Protein AF-A0A959AEG3-F1 (afdb_monomer)

Mean predicted aligned error: 8.12 Å

Structure (mmCIF, N/CA/C/O backbone):
data_AF-A0A959AEG3-F1
#
_entry.id   AF-A0A959AEG3-F1
#
loop_
_atom_site.group_PDB
_atom_site.id
_atom_site.type_symbol
_atom_site.label_atom_id
_atom_site.label_alt_id
_atom_site.label_comp_id
_atom_site.label_asym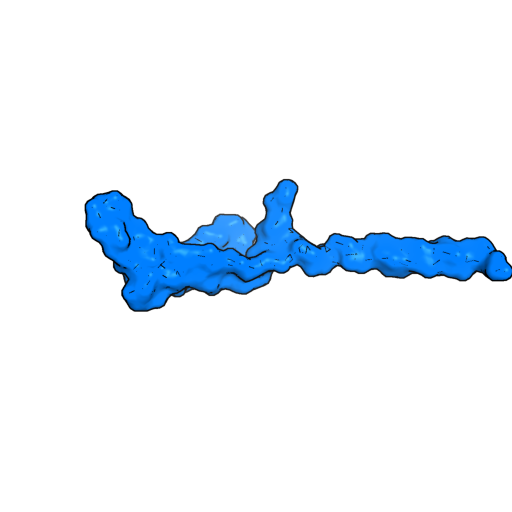_id
_atom_site.label_entity_id
_atom_site.label_seq_id
_atom_site.pdbx_PDB_ins_code
_atom_site.Cartn_x
_atom_site.Cartn_y
_atom_site.Cartn_z
_atom_site.occupancy
_atom_site.B_iso_or_equiv
_atom_site.auth_seq_id
_atom_site.auth_comp_id
_atom_site.auth_asym_id
_atom_site.auth_atom_id
_atom_site.pdbx_PDB_model_num
ATOM 1 N N . MET A 1 1 ? 46.927 7.962 -17.820 1.00 58.62 1 MET A N 1
ATOM 2 C CA . MET A 1 1 ? 45.495 7.612 -17.683 1.00 58.62 1 MET A CA 1
ATOM 3 C C . MET A 1 1 ? 44.846 7.683 -19.058 1.00 58.62 1 MET A C 1
ATOM 5 O O . MET A 1 1 ? 44.921 8.719 -19.707 1.00 58.62 1 MET A O 1
ATOM 9 N N . ASN A 1 2 ? 44.308 6.572 -19.557 1.00 80.38 2 ASN A N 1
ATOM 10 C CA . ASN A 1 2 ? 43.917 6.438 -20.964 1.00 80.38 2 ASN A CA 1
ATOM 11 C C . ASN A 1 2 ? 42.545 7.103 -21.176 1.00 80.38 2 ASN A C 1
ATOM 13 O O . ASN A 1 2 ? 41.582 6.680 -20.545 1.00 80.38 2 ASN A O 1
ATOM 17 N N . ARG A 1 3 ? 42.415 8.103 -22.067 1.00 80.56 3 ARG A N 1
ATOM 18 C CA . ARG A 1 3 ? 41.133 8.818 -22.318 1.00 80.56 3 ARG A CA 1
ATOM 19 C C . ARG A 1 3 ? 39.955 7.870 -22.586 1.00 80.56 3 ARG A C 1
ATOM 21 O O . ARG A 1 3 ? 38.849 8.133 -22.138 1.00 80.56 3 ARG A O 1
ATOM 28 N N . LYS A 1 4 ? 40.207 6.744 -23.262 1.00 85.12 4 LYS A N 1
ATOM 29 C CA . LYS A 1 4 ? 39.208 5.694 -23.530 1.00 85.12 4 LYS A CA 1
ATOM 30 C C . LYS A 1 4 ? 38.683 5.024 -22.252 1.00 85.12 4 LYS A C 1
ATOM 32 O O . LYS A 1 4 ? 37.502 4.721 -22.170 1.00 85.12 4 LYS A O 1
ATOM 37 N N . LEU A 1 5 ? 39.551 4.843 -21.255 1.00 89.69 5 LEU A N 1
ATOM 38 C CA . LEU A 1 5 ? 39.191 4.271 -19.958 1.00 89.69 5 LEU A CA 1
ATOM 39 C C . LEU A 1 5 ? 38.307 5.239 -19.160 1.00 89.69 5 LEU A C 1
ATOM 41 O O . LEU A 1 5 ? 37.318 4.818 -18.576 1.00 89.69 5 LEU A O 1
ATOM 45 N N . LEU A 1 6 ? 38.609 6.541 -19.220 1.00 89.44 6 LEU A N 1
ATOM 46 C CA . LEU A 1 6 ? 37.786 7.583 -18.598 1.00 89.44 6 LEU A CA 1
ATOM 47 C C . LEU A 1 6 ? 36.365 7.618 -19.191 1.00 89.44 6 LEU A C 1
ATOM 49 O O . LEU A 1 6 ? 35.394 7.679 -18.444 1.00 89.44 6 LEU A O 1
ATOM 53 N N . PHE A 1 7 ? 36.240 7.536 -20.521 1.00 90.56 7 PHE A N 1
ATOM 54 C CA . PHE A 1 7 ? 34.936 7.488 -21.193 1.00 90.56 7 PHE A CA 1
ATOM 55 C C . PHE A 1 7 ? 34.128 6.237 -20.826 1.00 90.56 7 PHE A C 1
ATOM 57 O O . PHE A 1 7 ? 32.925 6.341 -20.602 1.00 90.56 7 PHE A O 1
ATOM 64 N N . LEU A 1 8 ? 34.782 5.075 -20.719 1.00 90.69 8 LEU A N 1
ATOM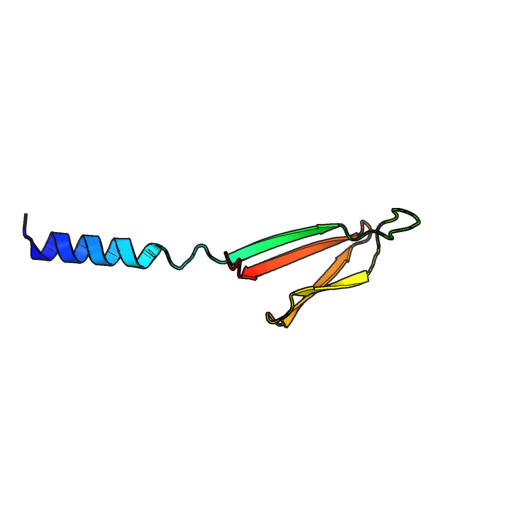 65 C CA . LEU A 1 8 ? 34.130 3.833 -20.297 1.00 90.69 8 LEU A CA 1
ATOM 66 C C . LEU A 1 8 ? 33.602 3.935 -18.857 1.00 90.69 8 LEU A C 1
ATOM 68 O O . LEU A 1 8 ? 32.455 3.577 -18.598 1.00 90.69 8 LEU A O 1
ATOM 72 N N . CYS A 1 9 ? 34.408 4.478 -17.939 1.00 88.75 9 CYS A N 1
ATOM 73 C CA . CYS A 1 9 ? 33.984 4.733 -16.564 1.00 88.75 9 CYS A CA 1
ATOM 74 C C . CYS A 1 9 ? 32.775 5.677 -16.519 1.00 88.75 9 CYS A C 1
ATOM 76 O O . CYS A 1 9 ? 31.787 5.371 -15.860 1.00 88.75 9 CYS A O 1
ATOM 78 N N . LEU A 1 10 ? 32.812 6.788 -17.259 1.00 87.75 10 LEU A N 1
ATOM 79 C CA . LEU A 1 10 ? 31.721 7.765 -17.265 1.00 87.75 10 LEU A CA 1
ATOM 80 C C . LEU A 1 10 ? 30.410 7.177 -17.821 1.00 87.75 10 LEU A C 1
ATOM 82 O O . LEU A 1 10 ? 29.340 7.444 -17.279 1.00 87.75 10 LEU A O 1
ATOM 86 N N . 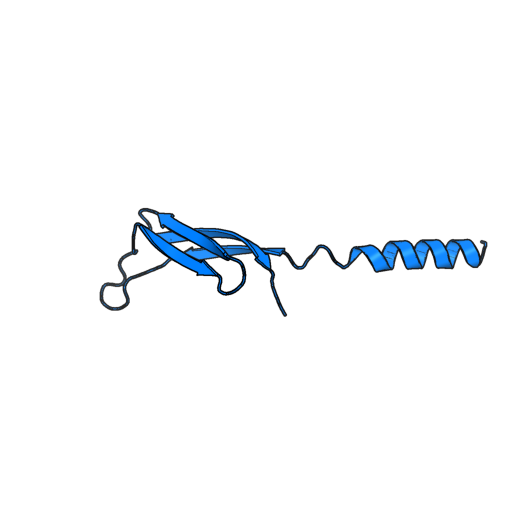ALA A 1 11 ? 30.489 6.328 -18.851 1.00 86.56 11 ALA A N 1
ATOM 87 C CA . ALA A 1 11 ? 29.329 5.640 -19.419 1.00 86.56 11 ALA A CA 1
ATOM 88 C C . ALA A 1 11 ? 28.709 4.621 -18.444 1.00 86.56 11 ALA A C 1
ATOM 90 O O . ALA A 1 11 ? 27.486 4.544 -18.334 1.00 86.56 11 ALA A O 1
ATOM 91 N N . MET A 1 12 ? 29.532 3.878 -17.692 1.00 84.19 12 MET A N 1
ATOM 92 C CA . MET A 1 12 ? 29.042 2.959 -16.656 1.00 84.19 12 MET A CA 1
ATOM 93 C C . MET A 1 12 ? 28.332 3.687 -15.510 1.00 84.19 12 MET A C 1
ATOM 95 O O . MET A 1 12 ? 27.325 3.181 -15.017 1.00 84.19 12 MET A O 1
ATOM 99 N N . LEU A 1 13 ? 28.826 4.863 -15.102 1.00 81.81 13 LEU A N 1
ATOM 100 C CA . LEU A 1 13 ? 28.188 5.671 -14.058 1.00 81.81 13 LEU A CA 1
ATOM 101 C C . LEU A 1 13 ? 26.848 6.265 -14.524 1.00 81.81 13 LEU A C 1
ATOM 103 O O . LEU A 1 13 ? 25.901 6.310 -13.742 1.00 81.81 13 LEU A O 1
ATOM 107 N N . ALA A 1 14 ? 26.738 6.672 -15.792 1.00 79.00 14 ALA A N 1
ATOM 108 C CA . ALA A 1 14 ? 25.508 7.248 -16.340 1.00 79.00 14 ALA A CA 1
ATOM 109 C C . ALA A 1 14 ? 24.338 6.244 -16.421 1.00 79.00 14 ALA A C 1
ATOM 111 O O . ALA A 1 14 ? 23.184 6.647 -16.310 1.00 79.00 14 ALA A O 1
ATOM 112 N N . GLY A 1 15 ? 24.614 4.943 -16.569 1.00 71.50 15 GLY A N 1
ATOM 113 C CA . GLY A 1 15 ? 23.582 3.897 -16.627 1.00 71.50 15 GLY A CA 1
ATOM 114 C C . GLY A 1 15 ? 22.934 3.540 -15.281 1.00 71.50 15 GLY A C 1
ATOM 115 O O . GLY A 1 15 ? 21.960 2.792 -15.259 1.00 71.50 15 GLY A O 1
ATOM 116 N N . GLN A 1 16 ? 23.446 4.056 -14.157 1.00 68.81 16 GLN A N 1
ATOM 117 C CA . GLN A 1 16 ? 22.968 3.695 -12.814 1.00 68.81 16 GLN A CA 1
ATOM 118 C C . GLN A 1 16 ? 21.722 4.484 -12.364 1.00 68.81 16 GLN A C 1
ATOM 120 O O . GLN A 1 16 ? 21.138 4.166 -11.332 1.00 68.81 16 GLN A O 1
ATOM 125 N N . THR A 1 17 ? 21.285 5.509 -13.103 1.00 62.84 17 THR A N 1
ATOM 126 C CA . THR A 1 17 ? 20.218 6.435 -12.663 1.00 62.84 17 THR A CA 1
ATOM 127 C C . THR A 1 17 ? 18.789 5.932 -12.906 1.00 62.84 17 THR A C 1
ATOM 129 O O . THR A 1 17 ? 17.835 6.582 -12.489 1.00 62.84 17 THR A O 1
ATOM 132 N N . ILE A 1 18 ? 18.611 4.769 -13.541 1.00 63.50 18 ILE A N 1
ATOM 133 C CA . ILE A 1 18 ? 17.298 4.289 -14.019 1.00 63.50 18 ILE A CA 1
ATOM 134 C C . ILE A 1 18 ? 16.514 3.525 -12.926 1.00 63.50 18 ILE A C 1
ATOM 136 O O . ILE A 1 18 ? 15.305 3.344 -13.029 1.00 63.50 18 ILE A O 1
ATOM 140 N N . PHE A 1 19 ? 17.161 3.117 -11.831 1.00 62.34 19 PHE A N 1
ATOM 141 C CA . PHE A 1 19 ? 16.564 2.208 -10.838 1.00 62.34 19 PHE A CA 1
ATOM 142 C C . PHE A 1 19 ? 15.803 2.885 -9.680 1.00 62.34 19 PHE A C 1
ATOM 144 O O . PHE A 1 19 ? 15.267 2.188 -8.823 1.00 62.34 19 PHE A O 1
ATOM 151 N N . ALA A 1 20 ? 15.709 4.219 -9.642 1.00 61.53 20 ALA A N 1
ATOM 152 C CA . ALA A 1 20 ? 15.093 4.956 -8.526 1.00 61.53 20 ALA A CA 1
ATOM 153 C C . ALA A 1 20 ? 13.591 5.282 -8.702 1.00 61.53 20 ALA A C 1
ATOM 155 O O . ALA A 1 20 ? 13.008 5.953 -7.856 1.00 61.53 20 ALA A O 1
ATOM 156 N N . GLN A 1 21 ? 12.948 4.829 -9.782 1.00 69.94 21 GLN A N 1
ATOM 157 C CA . GLN A 1 21 ? 11.558 5.197 -10.100 1.00 69.94 21 GLN A CA 1
ATOM 158 C C . GLN A 1 21 ? 10.499 4.397 -9.331 1.00 69.94 21 GLN A C 1
ATOM 160 O O . GLN A 1 21 ? 9.314 4.656 -9.494 1.00 69.94 21 GLN A O 1
ATOM 165 N N . ARG A 1 22 ? 10.879 3.412 -8.514 1.00 83.88 22 ARG A N 1
ATOM 166 C CA . ARG A 1 22 ? 9.930 2.539 -7.809 1.00 83.88 22 ARG A CA 1
ATOM 167 C C . ARG A 1 22 ? 9.878 2.875 -6.332 1.00 83.88 22 ARG A C 1
ATOM 169 O O . ARG A 1 22 ? 10.910 2.971 -5.673 1.00 83.88 22 ARG A O 1
ATOM 176 N N . THR A 1 23 ? 8.669 3.041 -5.811 1.00 89.19 23 THR A N 1
ATOM 177 C CA . THR A 1 23 ? 8.421 3.398 -4.414 1.00 89.19 23 THR A CA 1
ATOM 178 C C . THR A 1 23 ? 7.412 2.459 -3.761 1.00 89.19 23 THR A C 1
ATOM 180 O O . THR A 1 23 ? 6.769 1.638 -4.410 1.00 89.19 23 THR A O 1
ATOM 183 N N . THR A 1 24 ? 7.290 2.561 -2.440 1.00 92.38 24 THR A N 1
ATOM 184 C CA . THR A 1 24 ? 6.228 1.904 -1.675 1.00 92.38 24 THR A CA 1
ATOM 185 C C . THR A 1 24 ? 5.204 2.951 -1.264 1.00 92.38 24 THR A C 1
ATOM 187 O O . THR A 1 24 ? 5.499 3.823 -0.446 1.00 92.38 24 THR A O 1
ATOM 190 N N . LEU A 1 25 ? 3.992 2.851 -1.803 1.00 93.00 25 LEU A N 1
ATOM 191 C CA . LEU A 1 25 ? 2.869 3.692 -1.420 1.00 93.00 25 LEU A CA 1
ATOM 192 C C . LEU A 1 25 ? 2.221 3.126 -0.153 1.00 93.00 25 LEU A C 1
ATOM 194 O O . LEU A 1 25 ? 1.824 1.962 -0.109 1.00 93.00 25 LEU A O 1
ATOM 198 N N . LYS A 1 26 ? 2.107 3.955 0.883 1.00 95.50 26 LYS A N 1
ATOM 199 C CA . LYS A 1 26 ? 1.418 3.619 2.133 1.00 95.50 26 LYS A CA 1
ATOM 200 C C . LYS A 1 26 ? 0.436 4.722 2.474 1.00 95.50 26 LYS A C 1
ATOM 202 O O . LYS A 1 26 ? 0.719 5.894 2.238 1.00 95.50 26 LYS A O 1
ATOM 207 N N . GLY A 1 27 ? -0.683 4.355 3.077 1.00 96.44 27 GLY A N 1
ATOM 208 C CA . GLY A 1 27 ? -1.683 5.321 3.505 1.00 96.44 27 GLY A CA 1
ATOM 209 C C . GLY A 1 27 ? -2.754 4.696 4.381 1.00 96.44 27 GLY A C 1
ATOM 210 O O . GLY A 1 27 ? -2.677 3.516 4.729 1.00 96.44 27 GLY A O 1
ATOM 211 N N . VAL A 1 28 ? -3.738 5.515 4.745 1.00 97.62 28 VAL A N 1
ATOM 212 C CA . VAL A 1 28 ? -4.911 5.117 5.526 1.00 97.62 28 VAL A CA 1
ATOM 213 C C . VAL A 1 28 ? -6.154 5.598 4.795 1.00 97.62 28 VAL A C 1
ATOM 215 O O . VAL A 1 28 ? -6.234 6.771 4.438 1.00 97.62 28 VAL A O 1
ATOM 218 N N . VAL A 1 29 ? -7.115 4.706 4.590 1.00 97.50 29 VAL A N 1
ATOM 219 C CA . VAL A 1 29 ? -8.423 5.021 4.020 1.00 97.50 29 VAL A CA 1
ATOM 220 C C . VAL A 1 29 ? -9.421 5.179 5.161 1.00 97.50 29 VAL A C 1
ATOM 222 O O . VAL A 1 29 ? -9.523 4.317 6.039 1.00 97.50 29 VAL A O 1
ATOM 225 N N . LYS A 1 30 ? -10.146 6.296 5.155 1.00 97.38 30 LYS A N 1
ATOM 226 C CA . LYS A 1 30 ? -11.165 6.625 6.151 1.00 97.38 30 LYS A CA 1
ATOM 227 C C . LYS A 1 30 ? -12.460 7.033 5.471 1.00 97.38 30 LYS A C 1
ATOM 229 O O . LYS A 1 30 ? -12.440 7.576 4.369 1.00 97.38 30 LYS A O 1
ATOM 234 N N . ASP A 1 31 ? -13.557 6.787 6.164 1.00 96.81 31 ASP A N 1
ATOM 235 C CA . ASP A 1 31 ? -14.866 7.317 5.826 1.00 96.81 31 ASP A CA 1
ATOM 236 C C . ASP A 1 31 ? -14.897 8.838 6.054 1.00 96.81 31 ASP A C 1
ATOM 238 O O . ASP A 1 31 ? -14.359 9.331 7.048 1.00 96.81 31 ASP A O 1
ATOM 242 N N . ALA A 1 32 ? -15.494 9.582 5.123 1.00 96.44 32 ALA A N 1
ATOM 243 C CA . ALA A 1 32 ? -15.435 11.043 5.121 1.00 96.44 32 ALA A CA 1
ATOM 244 C C . ALA A 1 32 ? -16.348 11.700 6.170 1.00 96.44 32 ALA A C 1
ATOM 246 O O . ALA A 1 32 ? -16.050 12.803 6.619 1.00 96.44 32 ALA A O 1
ATOM 247 N N . GLU A 1 33 ? -17.444 11.045 6.559 1.00 97.50 33 GLU A N 1
ATOM 248 C CA . GLU A 1 33 ? -18.409 11.594 7.520 1.00 97.50 33 GLU A CA 1
ATOM 249 C C . GLU A 1 33 ? -18.069 11.185 8.953 1.00 97.50 33 GLU A C 1
ATOM 251 O O . GLU A 1 33 ? -18.184 11.976 9.887 1.00 97.50 33 GLU A O 1
ATOM 256 N N . THR A 1 34 ? -17.653 9.932 9.136 1.00 96.62 34 THR A N 1
ATOM 257 C CA . THR A 1 34 ? -17.431 9.338 10.459 1.00 96.62 34 THR A CA 1
ATOM 258 C C . THR A 1 34 ? -15.968 9.332 10.893 1.00 96.62 34 THR A C 1
ATOM 260 O O . THR A 1 34 ? -15.685 8.989 12.040 1.00 96.62 34 THR A O 1
ATOM 263 N N . GLU A 1 35 ? -15.039 9.652 9.985 1.00 96.12 35 GLU A N 1
ATOM 264 C CA . GLU A 1 35 ? -13.579 9.562 10.154 1.00 96.12 35 GLU A CA 1
ATOM 265 C C . GLU A 1 35 ? -13.057 8.168 10.554 1.00 96.12 35 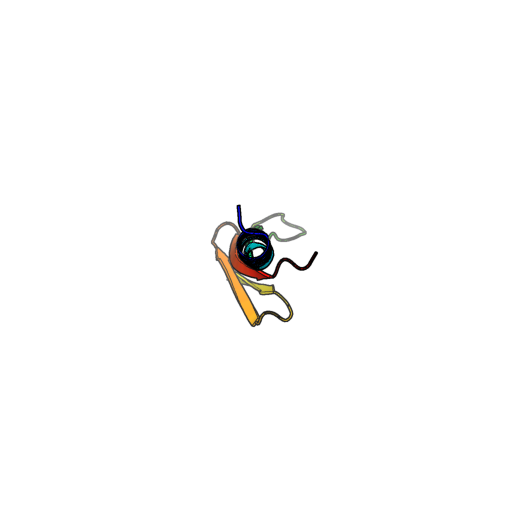GLU A C 1
ATOM 267 O O . GLU A 1 35 ? -11.879 7.996 10.902 1.00 96.12 35 GLU A O 1
ATOM 272 N N . LYS A 1 36 ? -13.914 7.145 10.493 1.00 97.44 36 LYS A N 1
ATOM 273 C CA . LYS A 1 36 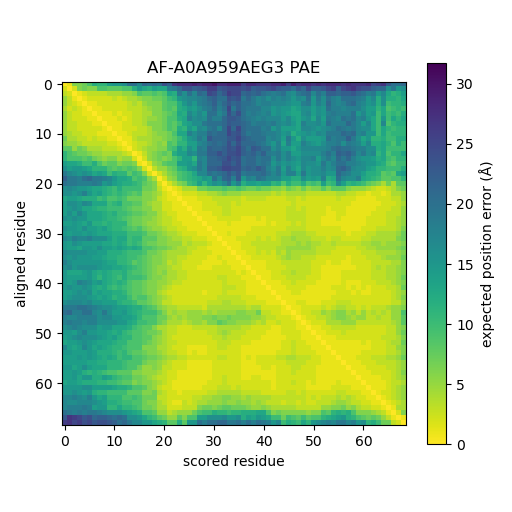? -13.564 5.772 10.855 1.00 97.44 36 LYS A CA 1
ATOM 274 C C . LYS A 1 36 ? -12.722 5.126 9.756 1.00 97.44 36 LYS A C 1
ATOM 276 O O . LYS A 1 36 ? -12.936 5.408 8.578 1.00 97.44 36 LYS A O 1
ATOM 281 N N . PRO A 1 37 ? -11.771 4.246 10.112 1.00 97.38 37 PRO A N 1
ATOM 282 C CA . PRO A 1 37 ? -11.021 3.488 9.121 1.00 97.38 37 PRO A CA 1
ATOM 283 C C . PRO A 1 37 ? -11.949 2.584 8.304 1.00 97.38 37 PRO A C 1
ATOM 285 O O . PRO A 1 37 ? -12.839 1.939 8.859 1.00 97.38 37 PRO A O 1
ATOM 288 N N . LEU A 1 38 ? -11.716 2.522 6.994 1.00 97.50 38 LEU A N 1
ATOM 289 C CA . LEU A 1 38 ? -12.431 1.612 6.101 1.00 97.50 38 LEU A CA 1
ATOM 290 C C . LEU A 1 38 ? -11.643 0.312 5.959 1.00 97.50 38 LEU A C 1
ATOM 292 O O . LEU A 1 38 ? -10.525 0.325 5.448 1.00 97.50 38 LEU A O 1
ATOM 296 N N . VAL A 1 39 ? -12.228 -0.792 6.420 1.00 97.56 39 VAL A N 1
ATOM 297 C CA . VAL A 1 39 ? -11.653 -2.147 6.367 1.00 97.56 39 VAL A CA 1
ATOM 298 C C . VAL A 1 39 ? -12.053 -2.830 5.061 1.00 97.56 39 VAL A C 1
ATOM 300 O O . VAL A 1 39 ? -13.157 -2.597 4.571 1.00 97.56 39 VAL A O 1
ATOM 303 N N . ASP A 1 40 ? -11.163 -3.656 4.504 1.00 96.19 40 ASP A N 1
ATOM 304 C CA . ASP A 1 40 ? -11.379 -4.422 3.268 1.00 96.19 40 ASP A CA 1
ATOM 305 C C . ASP A 1 40 ? -11.720 -3.556 2.036 1.00 96.19 40 ASP A C 1
ATOM 307 O O . ASP A 1 40 ? -12.282 -4.028 1.046 1.00 96.19 40 ASP A O 1
ATOM 311 N N . ALA A 1 41 ? -11.343 -2.276 2.058 1.00 96.75 41 ALA A N 1
ATOM 312 C CA . ALA A 1 41 ? -11.478 -1.383 0.918 1.00 96.75 41 ALA A CA 1
ATOM 313 C C . ALA A 1 41 ? -10.369 -1.657 -0.106 1.00 96.75 41 ALA A C 1
ATOM 315 O O . ALA A 1 41 ? -9.192 -1.764 0.244 1.00 96.75 41 ALA A O 1
ATOM 316 N N . ALA A 1 42 ? -10.736 -1.730 -1.386 1.00 96.81 42 ALA A N 1
ATOM 317 C CA . ALA A 1 42 ? -9.784 -1.915 -2.474 1.00 96.81 42 ALA A CA 1
ATOM 318 C C . ALA A 1 42 ? -9.156 -0.577 -2.896 1.00 96.81 42 ALA A C 1
ATOM 320 O O . ALA A 1 42 ? -9.843 0.336 -3.352 1.00 96.81 42 ALA A O 1
ATOM 321 N N . VAL A 1 43 ? -7.832 -0.484 -2.797 1.00 96.31 43 VAL A N 1
ATOM 322 C CA . VAL A 1 43 ? -7.019 0.623 -3.306 1.00 96.31 43 VAL A CA 1
ATOM 32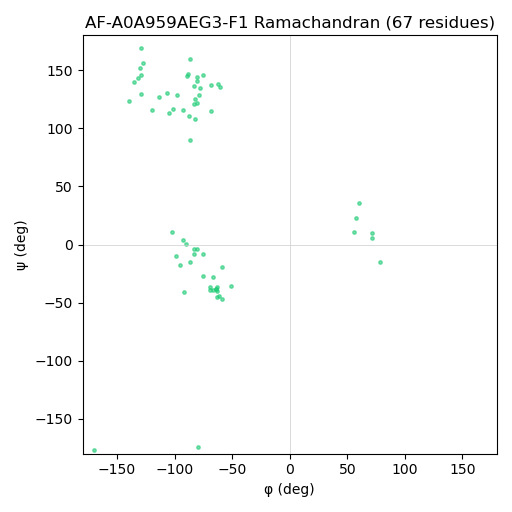3 C C . VAL A 1 43 ? -6.372 0.179 -4.609 1.00 96.31 43 VAL A C 1
ATOM 325 O O . VAL A 1 43 ? -5.574 -0.756 -4.618 1.00 96.31 43 VAL A O 1
ATOM 328 N N . VAL A 1 44 ? -6.715 0.850 -5.707 1.00 95.06 44 VAL A N 1
ATOM 329 C CA . VAL A 1 44 ? -6.239 0.521 -7.056 1.00 95.06 44 VAL A CA 1
ATOM 330 C C . VAL A 1 44 ? -5.345 1.642 -7.567 1.00 95.06 44 VAL A C 1
ATOM 332 O O . VAL A 1 44 ? -5.759 2.801 -7.608 1.00 95.06 44 VAL A O 1
ATOM 335 N N . VAL A 1 45 ? -4.135 1.299 -8.007 1.00 92.06 45 VAL A N 1
ATOM 336 C CA . VAL A 1 45 ? -3.267 2.236 -8.728 1.00 92.06 45 VAL A CA 1
ATOM 337 C C . VAL A 1 45 ? -3.611 2.146 -10.212 1.00 92.06 45 VAL A C 1
ATOM 339 O O . VAL A 1 45 ? -3.396 1.127 -10.872 1.00 92.06 45 VAL A O 1
ATOM 342 N N . GLN A 1 46 ? -4.209 3.214 -10.740 1.00 89.62 46 GLN A N 1
ATOM 343 C CA . GLN A 1 46 ? -4.652 3.250 -12.131 1.00 89.62 46 GLN A CA 1
ATOM 344 C C . GLN A 1 46 ? -3.474 3.061 -13.092 1.00 89.62 46 GLN A C 1
ATOM 346 O O . GLN A 1 46 ? -2.415 3.660 -12.927 1.00 89.62 46 GLN A O 1
ATOM 351 N N . GLY A 1 47 ? -3.668 2.219 -14.108 1.00 87.31 47 GLY A N 1
ATOM 352 C CA . GLY A 1 47 ? -2.661 1.953 -15.137 1.00 87.31 47 GLY A CA 1
ATOM 353 C C . GLY A 1 47 ? -1.533 0.996 -14.731 1.00 87.31 47 GLY A C 1
ATOM 354 O O . GLY A 1 47 ? -0.875 0.479 -15.627 1.00 87.31 47 GLY A O 1
ATOM 355 N N . SER A 1 48 ? -1.335 0.695 -13.440 1.00 88.38 48 SER A N 1
ATOM 356 C CA . SER A 1 48 ? -0.312 -0.274 -13.002 1.00 88.38 48 SER A CA 1
ATOM 357 C C . SER A 1 48 ? -0.851 -1.694 -12.799 1.00 88.38 48 SER A C 1
ATOM 359 O O . SER A 1 48 ? -0.076 -2.644 -12.730 1.00 88.38 48 SER A O 1
ATOM 361 N N . GLY A 1 49 ? -2.175 -1.851 -12.675 1.00 89.25 49 GLY A N 1
ATOM 362 C CA . GLY A 1 49 ? -2.812 -3.134 -12.351 1.00 89.25 49 GLY A CA 1
ATOM 363 C C . GLY A 1 49 ? -2.594 -3.591 -10.902 1.00 89.25 49 GLY A C 1
ATOM 364 O O . GLY A 1 49 ? -3.00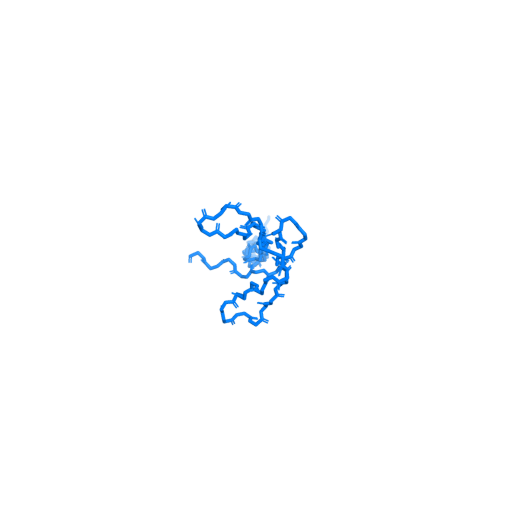2 -4.693 -10.543 1.00 89.25 49 GLY A O 1
ATOM 365 N N . GLN A 1 50 ? -1.970 -2.762 -10.061 1.00 92.69 50 GLN A N 1
ATOM 366 C CA . GLN A 1 50 ? -1.723 -3.069 -8.654 1.00 92.69 50 GLN A CA 1
ATOM 367 C C . GLN A 1 50 ? -2.952 -2.746 -7.801 1.00 92.69 50 GLN A C 1
ATOM 369 O O . GLN A 1 50 ? -3.564 -1.682 -7.939 1.00 92.69 50 GLN A O 1
ATOM 374 N N . VAL A 1 51 ? -3.276 -3.658 -6.883 1.00 93.88 51 VAL A N 1
ATOM 375 C CA . VAL A 1 51 ? -4.397 -3.539 -5.946 1.00 93.88 51 VAL A CA 1
ATOM 376 C C . VAL A 1 51 ? -3.937 -3.946 -4.548 1.00 93.88 51 VAL A C 1
ATOM 378 O O . VAL A 1 51 ? -3.211 -4.929 -4.401 1.00 93.88 51 VAL A O 1
ATOM 381 N N . ALA A 1 52 ? -4.380 -3.220 -3.523 1.00 96.69 52 ALA A N 1
ATOM 382 C CA . ALA A 1 52 ? -4.253 -3.626 -2.125 1.00 96.69 52 ALA A CA 1
ATOM 383 C C . ALA A 1 52 ? -5.580 -3.462 -1.385 1.00 96.69 52 ALA A C 1
ATOM 385 O O . ALA A 1 52 ? -6.308 -2.501 -1.621 1.00 96.69 52 ALA A O 1
ATOM 386 N N . ALA A 1 53 ? -5.868 -4.386 -0.473 1.00 97.25 53 ALA A N 1
ATOM 387 C CA . ALA A 1 53 ? -6.959 -4.246 0.483 1.00 97.25 53 ALA A CA 1
ATOM 388 C C . ALA A 1 53 ? -6.466 -3.521 1.743 1.00 97.25 53 ALA A C 1
ATOM 390 O O . ALA A 1 53 ? -5.307 -3.676 2.143 1.00 97.25 53 ALA A O 1
ATOM 391 N N . THR A 1 54 ? -7.335 -2.728 2.363 1.00 98.00 54 THR A N 1
ATOM 392 C CA . THR A 1 54 ? -7.050 -2.077 3.643 1.00 98.00 54 THR A CA 1
ATOM 393 C C . THR A 1 54 ? -7.255 -3.023 4.826 1.00 98.00 54 THR A C 1
ATOM 395 O O . THR A 1 54 ? -8.163 -3.851 4.830 1.00 98.00 54 THR A O 1
ATOM 398 N N . ASP A 1 55 ? -6.418 -2.888 5.857 1.00 97.50 55 ASP A N 1
ATOM 399 C CA . ASP A 1 55 ? -6.520 -3.674 7.092 1.00 97.50 55 ASP A CA 1
ATOM 400 C C . ASP A 1 55 ? -7.606 -3.155 8.062 1.00 97.50 55 ASP A C 1
ATOM 402 O O . ASP A 1 55 ? -8.335 -2.205 7.774 1.00 97.50 55 ASP A O 1
ATOM 406 N N . GLN A 1 56 ? -7.685 -3.747 9.260 1.00 97.38 56 GLN A N 1
ATOM 407 C CA . GLN A 1 56 ? -8.624 -3.351 10.326 1.00 97.38 56 GLN A CA 1
ATOM 408 C C . GLN A 1 56 ? -8.476 -1.886 10.786 1.00 97.38 56 GLN A C 1
ATOM 410 O O . GLN A 1 56 ? -9.389 -1.324 11.386 1.00 97.38 56 GLN A O 1
ATOM 415 N N . ASN A 1 57 ? -7.330 -1.260 10.513 1.00 97.12 57 ASN A N 1
ATOM 416 C CA . ASN A 1 57 ? -7.040 0.140 10.807 1.00 97.12 57 ASN A CA 1
ATOM 417 C C . ASN A 1 57 ? -7.142 1.029 9.558 1.00 97.12 57 ASN A C 1
ATOM 419 O O . ASN A 1 57 ? -6.707 2.183 9.596 1.00 97.12 57 ASN A O 1
ATOM 423 N N . GLY A 1 58 ? -7.670 0.508 8.448 1.00 97.31 58 GLY A N 1
ATOM 4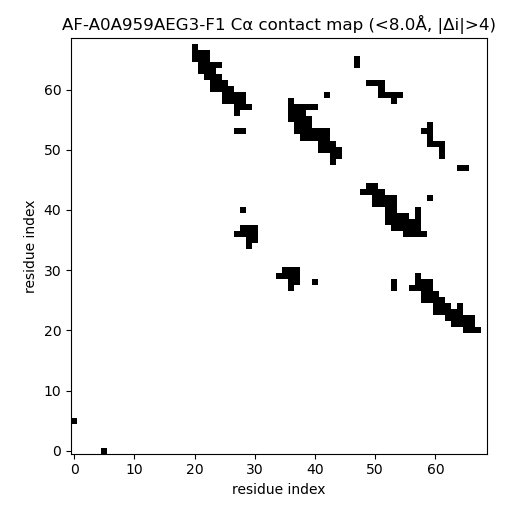24 C CA . GLY A 1 58 ? -7.779 1.206 7.173 1.00 97.31 58 GLY A CA 1
ATOM 425 C C . GLY A 1 58 ? -6.441 1.395 6.459 1.00 97.31 58 GLY A C 1
ATOM 426 O O . GLY A 1 58 ? -6.370 2.155 5.495 1.00 97.31 58 GLY A O 1
ATOM 427 N N . ARG A 1 59 ? -5.354 0.767 6.921 1.00 98.31 59 ARG A N 1
ATOM 428 C CA . ARG A 1 59 ? -4.015 0.943 6.343 1.00 98.31 59 ARG A CA 1
ATOM 429 C C . ARG A 1 59 ? -3.861 0.085 5.099 1.00 98.31 59 ARG A C 1
ATOM 431 O O . ARG A 1 59 ? -4.266 -1.072 5.092 1.00 98.31 59 ARG A O 1
ATOM 438 N N . PHE A 1 60 ? -3.193 0.624 4.087 1.00 97.88 60 PHE A N 1
ATOM 439 C CA . PHE A 1 60 ? -2.784 -0.128 2.903 1.00 97.88 60 PHE A CA 1
ATOM 440 C C . PHE A 1 60 ? -1.290 0.051 2.630 1.00 97.88 60 PHE A C 1
ATOM 442 O O . PHE A 1 60 ? -0.662 1.029 3.051 1.00 97.88 60 PHE A O 1
ATOM 449 N N . THR A 1 61 ? -0.702 -0.912 1.927 1.00 96.69 61 THR A N 1
ATOM 450 C CA . THR A 1 61 ? 0.673 -0.845 1.422 1.00 96.69 61 THR A CA 1
ATOM 451 C C . THR A 1 61 ? 0.705 -1.437 0.019 1.00 96.69 61 THR A C 1
ATOM 453 O O . THR A 1 61 ? 0.315 -2.584 -0.168 1.00 96.69 61 THR A O 1
ATOM 456 N N . ILE A 1 62 ? 1.174 -0.658 -0.955 1.00 95.19 62 ILE A N 1
ATOM 457 C CA . ILE A 1 62 ? 1.410 -1.093 -2.334 1.00 95.19 62 ILE A CA 1
ATOM 458 C C . ILE A 1 62 ? 2.892 -0.889 -2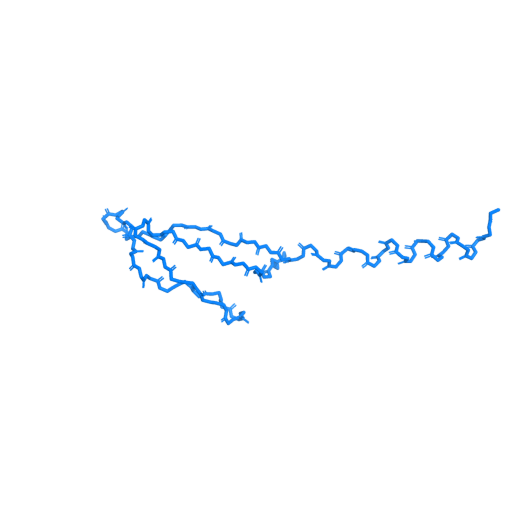.625 1.00 95.19 62 ILE A C 1
ATOM 460 O O . ILE A 1 62 ? 3.400 0.232 -2.588 1.00 95.19 62 ILE A O 1
ATOM 464 N N . SER A 1 63 ? 3.594 -1.989 -2.864 1.00 92.56 63 SER A N 1
ATOM 465 C CA . SER A 1 63 ? 5.013 -1.986 -3.214 1.00 92.56 63 SER A CA 1
ATOM 466 C C . SER A 1 63 ? 5.198 -1.828 -4.720 1.00 92.56 63 SER A C 1
ATOM 468 O O . SER A 1 63 ? 4.303 -2.160 -5.492 1.00 92.56 63 SER A O 1
ATOM 470 N N . ASP A 1 64 ? 6.388 -1.389 -5.126 1.00 89.75 64 ASP A N 1
ATOM 471 C CA . ASP A 1 64 ? 6.796 -1.313 -6.534 1.00 89.75 64 ASP A CA 1
ATOM 472 C C . ASP A 1 64 ? 5.911 -0.391 -7.393 1.00 89.75 64 ASP A C 1
ATOM 474 O O . ASP A 1 64 ? 5.628 -0.665 -8.557 1.00 89.75 64 ASP A O 1
ATOM 478 N N . VAL A 1 65 ? 5.440 0.710 -6.806 1.00 89.69 65 VAL A N 1
ATOM 479 C CA . VAL A 1 65 ? 4.660 1.727 -7.517 1.00 89.69 65 VAL A CA 1
ATOM 480 C C . VAL A 1 65 ? 5.611 2.607 -8.316 1.00 89.69 65 VAL A C 1
ATOM 482 O O . VAL A 1 65 ? 6.576 3.140 -7.765 1.00 89.69 65 VAL A O 1
ATOM 485 N N . GLU A 1 66 ? 5.329 2.783 -9.603 1.00 86.00 66 GLU A N 1
ATOM 486 C CA . GLU A 1 66 ? 6.071 3.699 -10.464 1.00 86.00 66 GLU A CA 1
ATOM 487 C C . GLU A 1 66 ? 5.798 5.155 -10.049 1.00 86.00 66 GLU A C 1
ATOM 489 O O . GLU A 1 66 ? 4.677 5.659 -10.131 1.00 86.00 66 GLU A O 1
ATOM 494 N N . CYS A 1 67 ? 6.835 5.834 -9.566 1.00 69.62 67 CYS A N 1
ATOM 495 C CA . CYS A 1 67 ? 6.824 7.242 -9.207 1.00 69.62 67 CYS A CA 1
ATOM 496 C C . CYS A 1 67 ? 7.139 8.060 -10.461 1.00 69.62 67 CYS A C 1
ATOM 498 O O . CYS A 1 67 ? 8.300 8.314 -10.793 1.00 69.62 67 CYS A O 1
ATOM 500 N N . ARG A 1 68 ? 6.090 8.430 -11.193 1.00 66.56 68 ARG A N 1
ATOM 501 C CA . ARG A 1 68 ? 6.204 9.320 -12.346 1.00 66.56 68 ARG A CA 1
ATOM 502 C C . ARG A 1 68 ? 6.246 10.767 -11.844 1.00 66.56 68 ARG A C 1
ATOM 504 O O . ARG A 1 68 ? 5.243 11.258 -11.332 1.00 66.56 68 ARG A O 1
ATOM 511 N N . VAL A 1 69 ? 7.422 11.390 -11.930 1.00 58.22 69 VAL A N 1
ATOM 512 C CA . VAL A 1 69 ? 7.661 12.823 -11.651 1.00 58.22 69 VAL A CA 1
ATOM 513 C C . VAL A 1 69 ? 7.196 13.718 -12.790 1.00 58.22 69 VAL A C 1
ATOM 515 O O . VAL A 1 69 ? 7.260 13.269 -13.958 1.00 58.22 69 VAL A O 1
#

Solvent-accessible surface area (backbone atoms only — not comparable to full-atom values): 4267 Å² total; per-residue (Å²): 133,59,71,70,57,56,53,52,52,52,53,60,59,65,68,64,72,74,78,75,43,57,40,69,51,69,54,68,43,57,41,91,88,77,67,42,53,37,54,71,41,81,47,72,49,82,94,71,83,48,72,32,58,17,38,92,72,4,38,36,67,43,72,74,38,78,60,83,128

Nearest PDB structures (foldseek):
  6yo6-assembly1_A  TM=8.146E-01  e=2.698E+00  Homo sapiens
  6e16-assembly1_A  TM=4.097E-01  e=2.394E+00  Saccharomyces cerevisiae S288C
  7som-assembly1_c  TM=4.018E-01  e=3.638E+00  Chlamydomonas reinhardtii
  6zqe-assembly1_UR  TM=4.504E-01  e=9.472E+00  Saccharomyces cerevisiae S288C
  8vxc-assembly1_A  TM=2.350E-01  e=1.672E+00  Escherichia coli

Secondary structure (DSSP, 8-state):
--HHHHHHHHHHHHGGGGGG-EEEEEEE-B-TTT-PBPSSPEEE-TTT--EEE--TTSEEEEEEEE---

pLDDT: mean 88.2, std 11.4, range [58.22, 98.31]

Sequence (69 aa):
MNRKLLFLCLAMLAGQTIFAQRTTLKGVVKDAETEKPLVDAAVVVQGSGQVAATDQNGRFTISDVECRV

Foldseek 3Di:
DDVVVVVVVVVVVVVPPPPPQWDKDKDADADPPPRQTDFQDWDDDPPPRWIWTAHNRRMTITGGDGRDD

Radius of gyration: 20.63 Å; Cα contacts (8 Å, |Δi|>4): 99; chains: 1; bounding box: 64×17×34 Å